Protein AF-A0A3R8S7Z5-F1 (afdb_monomer_lite)

Secondary structure (DSSP, 8-state):
-HHHHHHHHHHHHHHHHHHHHHHHHHHHH-TTS-THHHHHHHHHHHHHHHHHHHHHHHHHHT-

Organism: NCBI:txid2493092

Foldseek 3Di:
DVVLVVVLVVLVVCLCVVLVVVQVVCCVPPVVDPCSVVVNVVSVVVSVVSVVVVVVVVVVVVD

Radius of gyration: 15.1 Å; chains: 1; bounding box: 32×18×45 Å

pLDDT: mean 94.74, std 7.44, range [57.94, 98.69]

InterPro domains:
  IPR025698 2TM domain [PF13239] (10-52)

Sequence (63 aa):
MAGLQMSVMIHALVYVLVVGGLWALNQDATPDVQWVKWVAWGWGIGLATHAAVWAMLKTRTRR

Structure (mmCIF, N/CA/C/O backbone):
data_AF-A0A3R8S7Z5-F1
#
_entry.id   AF-A0A3R8S7Z5-F1
#
loop_
_atom_site.group_PDB
_atom_site.id
_atom_site.type_symbol
_atom_site.label_atom_id
_atom_site.label_alt_id
_atom_site.label_comp_id
_atom_site.label_asym_id
_atom_site.label_entity_id
_atom_site.label_seq_id
_atom_site.pdbx_PDB_ins_code
_atom_site.Cartn_x
_atom_site.Cartn_y
_atom_site.Cartn_z
_atom_site.occupancy
_atom_site.B_iso_or_equiv
_atom_site.auth_seq_id
_atom_site.auth_comp_id
_atom_site.auth_asym_id
_atom_site.auth_atom_id
_atom_site.pdbx_PDB_model_num
ATOM 1 N N . MET A 1 1 ? -16.750 8.404 14.870 1.00 76.00 1 MET A N 1
ATOM 2 C CA . MET A 1 1 ? -16.393 7.052 14.370 1.00 76.00 1 MET A CA 1
ATOM 3 C C . MET A 1 1 ? -16.352 6.952 12.849 1.00 76.00 1 MET A C 1
ATOM 5 O O . MET A 1 1 ? -15.373 6.419 12.344 1.00 76.00 1 MET A O 1
ATOM 9 N N . ALA A 1 2 ? -17.346 7.482 12.123 1.00 85.88 2 ALA A N 1
ATOM 10 C CA . ALA A 1 2 ? -17.411 7.389 10.658 1.00 85.88 2 ALA A CA 1
ATOM 11 C C . ALA A 1 2 ? -16.136 7.873 9.935 1.00 85.88 2 ALA A C 1
ATOM 13 O O . ALA A 1 2 ? -15.654 7.186 9.044 1.00 85.88 2 ALA A O 1
ATOM 14 N N . GLY A 1 3 ? -15.528 8.986 10.370 1.00 89.69 3 GLY A N 1
ATOM 15 C CA . GLY A 1 3 ? -14.296 9.506 9.755 1.00 89.69 3 GLY A CA 1
ATOM 16 C C . GLY A 1 3 ? -13.080 8.574 9.864 1.00 89.69 3 GLY A C 1
ATOM 17 O O . GLY A 1 3 ? -12.341 8.422 8.900 1.00 89.69 3 GLY A O 1
ATOM 18 N N . LEU A 1 4 ? -12.895 7.889 10.999 1.00 90.06 4 LEU A N 1
ATOM 19 C CA . LEU A 1 4 ? -11.790 6.933 11.178 1.00 90.06 4 LEU A CA 1
ATOM 20 C C . LEU A 1 4 ? -12.007 5.655 10.363 1.00 90.06 4 LEU A C 1
ATOM 22 O O . LEU A 1 4 ? -11.072 5.138 9.764 1.00 90.06 4 LEU A O 1
ATOM 26 N N . GLN A 1 5 ? -13.249 5.168 10.302 1.00 92.44 5 GLN A N 1
ATOM 27 C CA . GLN A 1 5 ? -13.596 4.042 9.437 1.00 92.44 5 GLN A CA 1
ATOM 28 C C . GLN A 1 5 ? -13.373 4.397 7.961 1.00 92.44 5 GLN A C 1
ATOM 30 O O . GLN A 1 5 ? -12.759 3.621 7.236 1.00 92.44 5 GLN A O 1
ATOM 35 N N . MET A 1 6 ? -13.814 5.585 7.537 1.00 94.69 6 MET A N 1
ATOM 36 C CA . MET A 1 6 ? -13.570 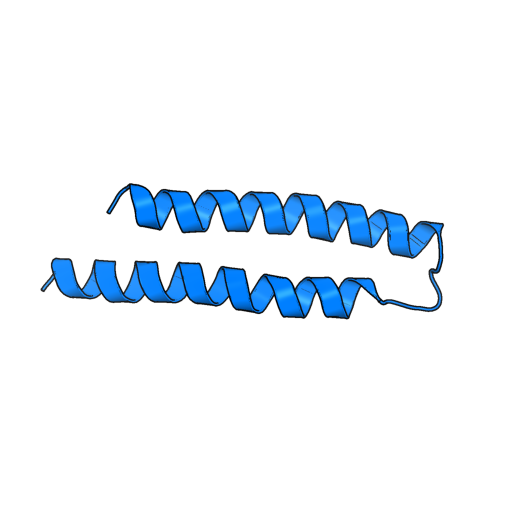6.100 6.189 1.00 94.69 6 MET A CA 1
ATOM 37 C C . MET A 1 6 ? -12.070 6.201 5.898 1.00 94.69 6 MET A C 1
ATOM 39 O O . MET A 1 6 ? -11.626 5.761 4.844 1.00 94.69 6 MET A O 1
ATOM 43 N N . SER A 1 7 ? -11.281 6.704 6.855 1.00 94.25 7 SER A N 1
ATOM 44 C CA . SER A 1 7 ? -9.820 6.762 6.755 1.00 94.25 7 SER A CA 1
ATOM 45 C C . SER A 1 7 ? -9.211 5.382 6.489 1.00 94.25 7 SER A C 1
ATOM 47 O O . SER A 1 7 ? -8.415 5.259 5.564 1.00 94.25 7 SER A O 1
ATOM 49 N N . VAL A 1 8 ? -9.619 4.329 7.202 1.00 97.56 8 VAL A N 1
ATOM 50 C CA . VAL A 1 8 ? -9.132 2.964 6.929 1.00 97.56 8 VAL A CA 1
ATOM 51 C C . VAL A 1 8 ? -9.563 2.480 5.543 1.00 97.56 8 VAL A C 1
ATOM 53 O O . VAL A 1 8 ? -8.741 1.948 4.803 1.00 97.56 8 VAL A O 1
ATOM 56 N N . MET A 1 9 ? -10.830 2.682 5.168 1.00 98.06 9 MET A N 1
ATOM 57 C CA . MET A 1 9 ? -11.359 2.193 3.891 1.00 98.06 9 MET A CA 1
ATOM 58 C C . MET A 1 9 ? -10.676 2.842 2.684 1.00 98.06 9 MET A C 1
ATOM 60 O O . MET A 1 9 ? -10.279 2.132 1.761 1.00 98.06 9 MET A O 1
ATOM 64 N N . ILE A 1 10 ? -10.498 4.167 2.696 1.00 98.12 10 ILE A N 1
ATOM 65 C CA . ILE A 1 10 ? -9.859 4.868 1.578 1.00 98.12 10 ILE A CA 1
ATOM 66 C C . ILE A 1 10 ? -8.382 4.488 1.454 1.00 98.12 10 ILE A C 1
ATOM 68 O O . ILE A 1 10 ? -7.921 4.221 0.349 1.00 98.12 10 ILE A O 1
ATOM 72 N N . HIS A 1 11 ? -7.653 4.378 2.571 1.00 98.38 11 HIS A N 1
ATOM 73 C CA . HIS A 1 11 ? -6.243 3.986 2.528 1.00 98.38 11 HIS A CA 1
ATOM 74 C C . HIS A 1 11 ? -6.085 2.529 2.095 1.00 98.38 11 HIS A C 1
ATOM 76 O O . HIS A 1 11 ? -5.160 2.234 1.349 1.00 98.38 11 HIS A O 1
ATOM 82 N N . ALA A 1 12 ? -6.994 1.629 2.487 1.00 98.50 12 ALA A N 1
ATOM 83 C CA . ALA A 1 12 ? -6.979 0.245 2.017 1.00 98.50 12 ALA A CA 1
ATOM 84 C C . ALA A 1 12 ? -7.217 0.157 0.502 1.00 98.50 12 ALA A C 1
ATOM 86 O O . ALA A 1 12 ? -6.487 -0.543 -0.197 1.00 98.50 12 ALA A O 1
ATOM 87 N N . LEU A 1 13 ? -8.203 0.896 -0.017 1.00 98.62 13 LEU A N 1
ATOM 88 C CA . LEU A 1 13 ? -8.499 0.928 -1.449 1.00 98.62 13 LEU A CA 1
ATOM 89 C C . LEU A 1 13 ? -7.326 1.501 -2.253 1.00 98.62 13 LEU A C 1
ATOM 91 O O . LEU A 1 13 ? -6.872 0.880 -3.212 1.00 98.62 13 LEU A O 1
ATOM 95 N N . VAL A 1 14 ? -6.816 2.666 -1.843 1.00 98.38 14 VAL A N 1
ATOM 96 C CA . VAL A 1 14 ? -5.673 3.314 -2.497 1.00 98.38 14 VAL A CA 1
ATOM 97 C C . VAL A 1 14 ? -4.440 2.418 -2.431 1.00 98.38 14 VAL A C 1
ATOM 99 O O . VAL A 1 14 ? -3.760 2.271 -3.440 1.00 98.38 14 VAL A O 1
ATOM 102 N N . TYR A 1 15 ? -4.176 1.773 -1.290 1.00 98.62 15 TYR A N 1
ATOM 103 C CA . TYR A 1 15 ? -3.069 0.831 -1.141 1.00 98.62 15 TYR A CA 1
ATOM 104 C C . TYR A 1 15 ? -3.131 -0.275 -2.195 1.00 98.62 15 TYR A C 1
ATOM 106 O O . TYR A 1 15 ? -2.162 -0.476 -2.919 1.00 98.62 15 TYR A O 1
ATOM 114 N N . VAL A 1 16 ? -4.276 -0.949 -2.332 1.00 98.62 16 VAL A N 1
ATOM 115 C CA . VAL A 1 16 ? -4.432 -2.049 -3.295 1.00 98.62 16 VAL A CA 1
ATOM 116 C C . VAL A 1 16 ? -4.266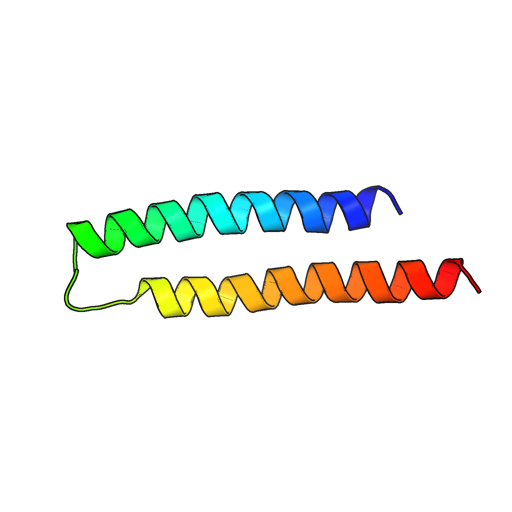 -1.561 -4.733 1.00 98.62 16 VAL A C 1
ATOM 118 O O . VAL A 1 16 ? -3.522 -2.171 -5.497 1.00 98.62 16 VAL A O 1
ATOM 121 N N . LEU A 1 17 ? -4.922 -0.457 -5.103 1.00 98.69 17 LEU A N 1
ATOM 122 C CA . LEU A 1 17 ? -4.878 0.060 -6.473 1.00 98.69 17 LEU A CA 1
ATOM 123 C C . LEU A 1 17 ? -3.478 0.549 -6.858 1.00 98.69 17 LEU A C 1
ATOM 125 O O . LEU A 1 17 ? -2.974 0.201 -7.924 1.00 98.69 17 LEU A O 1
ATOM 129 N N . VAL A 1 18 ? -2.834 1.327 -5.987 1.00 98.44 18 VAL A N 1
ATOM 130 C CA . VAL A 1 18 ? -1.514 1.904 -6.260 1.00 98.44 18 VAL A CA 1
ATOM 131 C C . VAL A 1 18 ? -0.436 0.829 -6.211 1.00 98.44 18 VAL A C 1
ATOM 133 O O . VAL A 1 18 ? 0.345 0.727 -7.151 1.00 98.44 18 VAL A O 1
ATOM 136 N N . VAL A 1 19 ? -0.392 -0.011 -5.171 1.00 98.62 19 VAL A N 1
ATOM 137 C CA . VAL A 1 19 ? 0.624 -1.073 -5.071 1.00 98.62 19 VAL A CA 1
ATOM 138 C C . VAL A 1 19 ? 0.438 -2.110 -6.177 1.00 98.62 19 VAL A C 1
ATOM 140 O O . VAL A 1 19 ? 1.428 -2.538 -6.761 1.00 98.62 19 VAL A O 1
ATOM 143 N N . GLY A 1 20 ? -0.803 -2.469 -6.522 1.00 98.50 20 GLY A N 1
ATOM 144 C CA . GLY A 1 20 ? -1.088 -3.361 -7.647 1.00 98.50 20 GLY A CA 1
ATOM 145 C C . GLY A 1 20 ? -0.644 -2.778 -8.991 1.00 98.50 20 GLY A C 1
ATOM 146 O O . GLY A 1 20 ? 0.022 -3.461 -9.768 1.00 98.50 20 GLY A O 1
ATOM 147 N N . GLY A 1 21 ? -0.936 -1.497 -9.243 1.00 98.56 21 GLY A N 1
ATOM 148 C CA . GLY A 1 21 ? -0.482 -0.799 -10.449 1.00 98.56 21 GLY A CA 1
ATOM 149 C C . GLY A 1 21 ? 1.042 -0.684 -10.530 1.00 98.56 21 GLY A C 1
ATOM 150 O O . GLY A 1 21 ? 1.632 -0.970 -11.569 1.00 98.56 21 GLY A O 1
ATOM 151 N N . LEU A 1 22 ? 1.699 -0.338 -9.421 1.00 98.50 22 LEU A N 1
ATOM 152 C CA . LEU A 1 22 ? 3.161 -0.286 -9.343 1.00 98.50 22 LEU A CA 1
ATOM 153 C C . LEU A 1 22 ? 3.793 -1.668 -9.482 1.00 98.50 22 LEU A C 1
ATOM 155 O O . LEU A 1 22 ? 4.877 -1.776 -10.040 1.00 98.50 22 LEU A O 1
ATOM 159 N N . TRP A 1 23 ? 3.131 -2.725 -9.011 1.00 98.44 23 TRP A N 1
ATOM 160 C CA . TRP A 1 23 ? 3.611 -4.089 -9.192 1.00 98.44 23 TRP A CA 1
ATOM 161 C C . TRP A 1 23 ? 3.603 -4.476 -10.667 1.00 98.44 23 TRP A C 1
ATOM 163 O O . TRP A 1 23 ? 4.626 -4.950 -11.157 1.00 98.44 23 TRP A O 1
ATOM 173 N N . ALA A 1 24 ? 2.507 -4.198 -11.381 1.00 98.44 24 ALA A N 1
ATOM 174 C CA . ALA A 1 24 ? 2.427 -4.413 -12.824 1.00 98.44 24 ALA A CA 1
ATOM 175 C C . ALA A 1 24 ? 3.511 -3.614 -13.569 1.00 98.44 24 ALA A C 1
ATOM 177 O O . ALA A 1 24 ? 4.232 -4.175 -14.390 1.00 98.44 24 ALA A O 1
ATOM 178 N N . LEU A 1 25 ? 3.698 -2.338 -13.209 1.00 98.44 25 LEU A N 1
ATOM 179 C CA . LEU A 1 25 ? 4.745 -1.487 -13.781 1.00 98.44 25 LEU A CA 1
ATOM 180 C C . LEU A 1 25 ? 6.152 -2.011 -13.472 1.00 98.44 25 LEU A C 1
ATOM 182 O O . LEU A 1 25 ? 7.034 -1.943 -14.321 1.00 98.44 25 LEU A O 1
ATOM 186 N N . ASN A 1 26 ? 6.382 -2.557 -12.277 1.00 98.25 26 ASN A N 1
ATOM 187 C CA . ASN A 1 26 ? 7.673 -3.132 -11.924 1.00 98.25 26 ASN A CA 1
ATOM 188 C C . ASN A 1 26 ? 7.982 -4.370 -12.779 1.00 98.25 26 ASN A C 1
ATOM 190 O O . ASN A 1 26 ? 9.128 -4.507 -13.204 1.00 98.25 26 ASN A O 1
ATOM 194 N N . GLN A 1 27 ? 6.992 -5.234 -13.042 1.00 97.56 27 GLN A N 1
ATOM 195 C CA . GLN A 1 27 ? 7.197 -6.410 -13.897 1.00 97.56 27 GLN A CA 1
ATOM 196 C C . GLN A 1 27 ? 7.489 -6.023 -15.355 1.00 97.56 27 GLN A C 1
ATOM 198 O O . GLN A 1 27 ? 8.267 -6.708 -16.008 1.00 97.56 27 GLN A O 1
ATOM 203 N N . ASP A 1 28 ? 6.895 -4.934 -15.848 1.00 98.19 28 ASP A N 1
ATOM 204 C CA . ASP A 1 28 ? 7.092 -4.460 -17.223 1.00 98.19 28 ASP A CA 1
ATOM 205 C C . ASP A 1 28 ? 8.421 -3.701 -17.402 1.00 98.19 28 ASP A C 1
ATOM 207 O O . ASP A 1 28 ? 9.181 -3.963 -18.329 1.00 98.19 28 ASP A O 1
ATOM 211 N N . ALA A 1 29 ? 8.745 -2.784 -16.484 1.00 97.25 29 ALA A N 1
ATOM 212 C CA . ALA A 1 29 ? 9.879 -1.876 -16.647 1.00 97.25 29 ALA A CA 1
ATOM 213 C C . ALA A 1 29 ? 11.215 -2.447 -16.147 1.00 97.25 29 ALA A C 1
ATOM 215 O O . ALA A 1 29 ? 12.250 -2.262 -16.785 1.00 97.25 29 ALA A O 1
ATOM 216 N N . THR A 1 30 ? 11.224 -3.077 -14.969 1.00 96.81 30 THR A N 1
ATOM 217 C CA . THR A 1 30 ? 12.454 -3.532 -14.294 1.00 96.81 30 THR A CA 1
ATOM 218 C C . THR A 1 30 ? 12.218 -4.825 -13.502 1.00 96.81 30 THR A C 1
ATOM 220 O O . THR A 1 30 ? 12.350 -4.830 -12.274 1.00 96.81 30 THR A O 1
ATOM 223 N N . PRO A 1 31 ? 11.879 -5.946 -14.16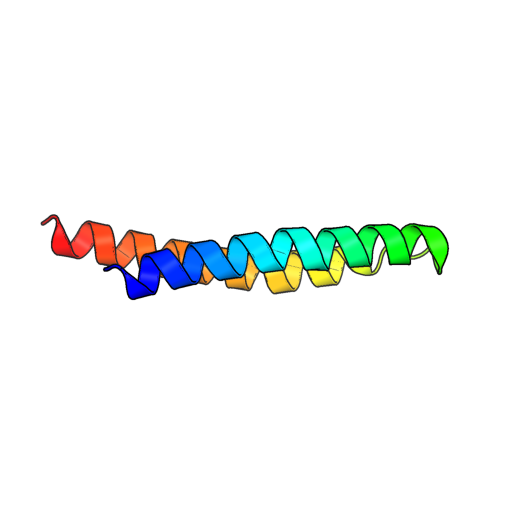9 1.00 94.56 31 PRO A N 1
ATOM 224 C CA . PRO A 1 31 ? 11.477 -7.187 -13.497 1.00 94.56 31 PRO A CA 1
ATOM 225 C C . PRO A 1 31 ? 12.558 -7.764 -12.570 1.00 94.56 31 PRO A C 1
ATOM 227 O O . PRO A 1 31 ? 12.240 -8.325 -11.520 1.00 94.56 31 PRO A O 1
ATOM 230 N N . ASP A 1 32 ? 13.836 -7.563 -12.892 1.00 97.56 32 ASP A N 1
ATOM 231 C CA . ASP A 1 32 ? 14.957 -8.052 -12.078 1.00 97.56 32 ASP A CA 1
ATOM 232 C C . ASP A 1 32 ? 15.130 -7.282 -10.757 1.00 97.56 32 ASP A C 1
ATOM 234 O O . ASP A 1 32 ? 15.787 -7.751 -9.825 1.00 97.56 32 ASP A O 1
ATOM 238 N N . VAL A 1 33 ? 14.520 -6.097 -10.639 1.00 96.88 33 VAL A N 1
ATOM 239 C CA . VAL A 1 33 ? 14.635 -5.224 -9.468 1.00 96.88 33 VAL A CA 1
ATOM 240 C C . VAL A 1 33 ? 13.254 -4.974 -8.882 1.00 96.88 33 VAL A C 1
ATOM 242 O O . VAL A 1 33 ? 12.550 -4.047 -9.262 1.00 96.88 33 VAL A O 1
ATOM 245 N N . GLN A 1 34 ? 12.876 -5.775 -7.888 1.00 96.19 34 GLN A N 1
ATOM 246 C CA . GLN A 1 34 ? 11.566 -5.707 -7.228 1.00 96.19 34 GLN A CA 1
ATOM 247 C C . GLN A 1 34 ? 11.469 -4.520 -6.242 1.00 96.19 34 GLN A C 1
ATOM 249 O O . GLN A 1 34 ? 11.361 -4.719 -5.029 1.00 96.19 34 GLN A O 1
ATOM 254 N N . TRP A 1 35 ? 11.550 -3.275 -6.724 1.00 97.50 35 TRP A N 1
ATOM 255 C CA . TRP A 1 35 ? 11.441 -2.058 -5.904 1.00 97.50 35 TRP A CA 1
ATOM 256 C C . TRP A 1 35 ? 10.034 -1.861 -5.323 1.00 97.50 35 TRP A C 1
ATOM 258 O O . TRP A 1 35 ? 9.897 -1.272 -4.246 1.00 97.50 35 TRP A O 1
ATOM 268 N N . VAL A 1 36 ? 8.999 -2.421 -5.961 1.00 98.06 36 VAL A N 1
ATOM 269 C CA . VAL A 1 36 ? 7.610 -2.337 -5.484 1.00 98.06 36 VAL A CA 1
ATOM 270 C C . VAL A 1 36 ? 7.439 -2.898 -4.071 1.00 98.06 36 VAL A C 1
ATOM 272 O O . VAL A 1 36 ? 6.612 -2.398 -3.311 1.00 98.06 36 VAL A O 1
ATOM 275 N N . LYS A 1 37 ? 8.270 -3.868 -3.654 1.00 97.81 37 LYS A N 1
ATOM 276 C CA . LYS A 1 37 ? 8.221 -4.431 -2.295 1.00 97.81 37 LYS A CA 1
ATOM 277 C C . LYS A 1 37 ? 8.453 -3.365 -1.223 1.00 97.81 37 LYS A C 1
ATOM 279 O O . LYS A 1 37 ? 7.797 -3.383 -0.188 1.00 97.81 37 LYS A O 1
ATOM 284 N N . TRP A 1 38 ? 9.357 -2.418 -1.474 1.00 98.19 38 TRP A N 1
ATOM 285 C CA . 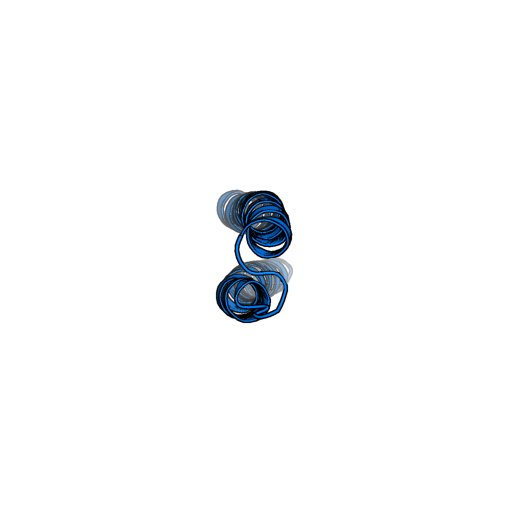TRP A 1 38 ? 9.671 -1.356 -0.520 1.00 98.19 38 TRP A CA 1
ATOM 286 C C . TRP A 1 38 ? 8.530 -0.348 -0.419 1.00 98.19 38 TRP A C 1
ATOM 288 O O . TRP A 1 38 ? 8.184 0.076 0.683 1.00 98.19 38 TRP A O 1
ATOM 298 N N . VAL A 1 39 ? 7.888 -0.037 -1.549 1.00 97.69 39 VAL A N 1
ATOM 299 C CA . VAL A 1 39 ? 6.678 0.796 -1.579 1.00 97.69 39 VAL A CA 1
ATOM 300 C C . VAL A 1 39 ? 5.540 0.112 -0.820 1.00 97.69 39 VAL A C 1
ATOM 302 O O . VAL A 1 39 ? 4.923 0.731 0.047 1.00 97.69 39 VAL A O 1
ATOM 305 N N . ALA A 1 40 ? 5.315 -1.180 -1.080 1.00 98.44 40 ALA A N 1
ATOM 306 C CA . ALA A 1 40 ? 4.287 -1.978 -0.422 1.00 98.44 40 ALA A CA 1
ATOM 307 C C . ALA A 1 40 ? 4.479 -2.034 1.102 1.00 98.44 40 ALA A C 1
ATOM 309 O O . ALA A 1 40 ? 3.505 -1.883 1.840 1.00 98.44 40 ALA A O 1
ATOM 310 N N . TRP A 1 41 ? 5.715 -2.201 1.585 1.00 98.44 41 TRP A N 1
ATOM 311 C CA . TRP A 1 41 ? 6.021 -2.183 3.018 1.00 98.44 41 TRP A CA 1
ATOM 312 C C . TRP A 1 41 ? 5.834 -0.799 3.642 1.00 98.44 41 TRP A C 1
ATOM 314 O O . TRP A 1 41 ? 5.155 -0.682 4.662 1.00 98.44 41 TRP A O 1
ATOM 324 N N . GLY A 1 42 ? 6.385 0.253 3.028 1.00 98.06 42 GLY A N 1
ATOM 325 C CA . GLY A 1 42 ? 6.287 1.616 3.557 1.00 98.06 42 GLY A CA 1
ATOM 326 C C . GLY A 1 42 ? 4.839 2.095 3.677 1.00 98.06 42 GLY A C 1
ATOM 327 O O . GLY A 1 42 ? 4.415 2.562 4.734 1.00 98.06 42 GLY A O 1
ATOM 328 N N . TRP A 1 43 ? 4.045 1.905 2.622 1.00 98.31 43 TRP A N 1
ATOM 329 C CA . TRP A 1 43 ? 2.625 2.258 2.635 1.00 98.31 43 TRP A CA 1
ATOM 330 C C . TRP A 1 43 ? 1.803 1.321 3.527 1.00 98.31 43 TRP A C 1
ATOM 332 O O . TRP A 1 43 ? 0.853 1.760 4.177 1.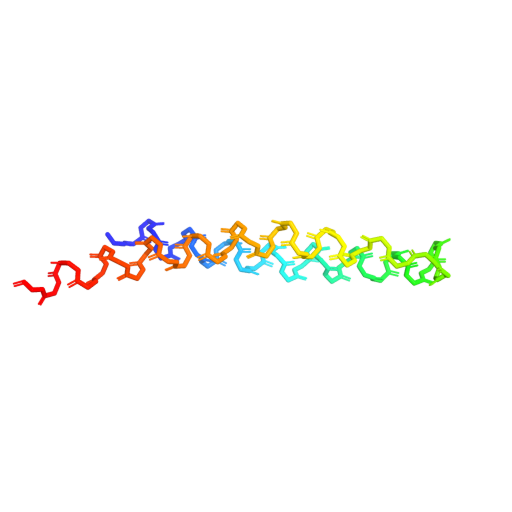00 98.31 43 TRP A O 1
ATOM 342 N N . GLY A 1 44 ? 2.183 0.041 3.599 1.00 98.38 44 GLY A N 1
ATOM 343 C CA . GLY A 1 44 ? 1.501 -0.968 4.409 1.00 98.38 44 GLY A CA 1
ATOM 344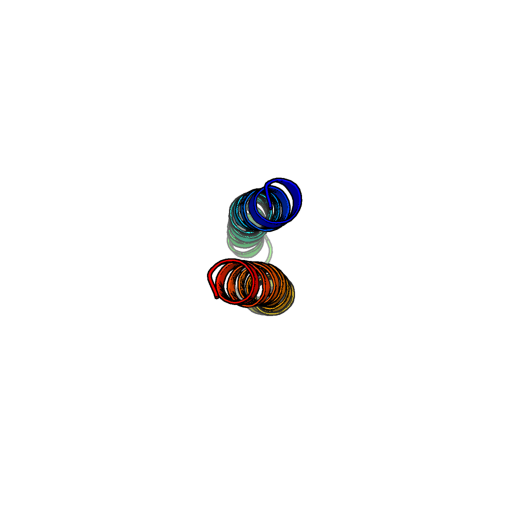 C C . GLY A 1 44 ? 1.563 -0.646 5.899 1.00 98.38 44 GLY A C 1
ATOM 345 O O . GLY A 1 44 ? 0.563 -0.797 6.600 1.00 98.38 44 GLY A O 1
ATOM 346 N N . ILE A 1 45 ? 2.695 -0.114 6.371 1.00 98.50 45 ILE A N 1
ATOM 347 C CA . ILE A 1 45 ? 2.829 0.387 7.745 1.00 98.50 45 ILE A CA 1
ATOM 348 C C . ILE A 1 45 ? 1.835 1.526 8.000 1.00 98.50 45 ILE A C 1
ATOM 350 O O . ILE A 1 45 ? 1.116 1.483 8.995 1.00 98.50 45 ILE A O 1
ATOM 354 N N . GLY A 1 46 ? 1.726 2.498 7.087 1.00 97.62 46 GLY A N 1
ATOM 355 C CA . GLY A 1 46 ? 0.752 3.589 7.204 1.00 97.62 46 GLY A CA 1
ATOM 356 C C . GLY A 1 46 ? -0.691 3.081 7.303 1.00 97.62 46 GLY A C 1
ATOM 357 O O . GLY A 1 46 ? -1.425 3.460 8.219 1.00 97.62 46 GLY A O 1
ATOM 358 N N . LEU A 1 47 ? -1.087 2.156 6.421 1.00 98.50 47 LEU A N 1
ATOM 359 C CA . LEU A 1 47 ? -2.407 1.517 6.470 1.00 98.50 47 LEU A CA 1
ATOM 360 C C . LEU A 1 47 ? -2.643 0.786 7.804 1.00 98.50 47 LEU A C 1
ATOM 362 O O . LEU A 1 47 ? -3.706 0.938 8.414 1.00 98.50 47 LEU A O 1
ATOM 366 N N . ALA A 1 48 ? -1.649 0.036 8.288 1.00 98.44 48 ALA A N 1
ATOM 367 C CA . ALA A 1 48 ? -1.722 -0.651 9.574 1.00 98.44 48 ALA A CA 1
ATOM 368 C C . ALA A 1 48 ? -1.893 0.337 10.739 1.00 98.44 48 ALA A C 1
ATOM 370 O O . ALA A 1 48 ? -2.693 0.086 11.642 1.00 98.44 48 ALA A O 1
ATOM 371 N N . THR A 1 49 ? -1.218 1.490 10.705 1.00 98.19 49 THR A N 1
ATOM 372 C CA . THR A 1 49 ? -1.389 2.554 11.704 1.00 98.19 49 THR A CA 1
ATOM 373 C C . THR A 1 49 ? -2.813 3.113 11.702 1.00 98.19 49 THR A C 1
ATOM 375 O O . THR A 1 49 ? -3.417 3.224 12.771 1.00 98.19 49 THR A O 1
ATOM 378 N N . HIS A 1 50 ? -3.400 3.402 10.534 1.00 97.31 50 HIS A N 1
ATOM 379 C CA . HIS A 1 50 ? -4.798 3.849 10.449 1.00 97.31 50 HIS A CA 1
ATOM 380 C C . HIS A 1 50 ? -5.764 2.820 11.051 1.00 97.31 50 HIS A C 1
ATOM 382 O O . HIS A 1 50 ? -6.648 3.175 11.838 1.00 97.31 50 HIS A O 1
ATOM 388 N N . ALA A 1 51 ? -5.569 1.538 10.728 1.00 97.44 51 ALA A N 1
ATOM 389 C CA . ALA A 1 51 ? -6.377 0.451 11.270 1.00 97.44 51 ALA A CA 1
ATOM 390 C C . ALA A 1 51 ? -6.222 0.325 12.795 1.00 97.44 51 ALA A C 1
ATOM 392 O O . ALA A 1 51 ? -7.222 0.181 13.504 1.00 97.44 51 ALA A O 1
ATOM 393 N N . ALA A 1 52 ? -4.994 0.439 13.308 1.00 97.31 52 ALA A N 1
ATOM 394 C CA . ALA A 1 52 ? -4.703 0.379 14.736 1.00 97.31 52 ALA A CA 1
ATOM 395 C C . ALA A 1 52 ? -5.385 1.519 15.506 1.00 97.31 52 ALA A C 1
ATOM 397 O O . ALA A 1 52 ? -6.073 1.261 16.494 1.00 97.31 52 ALA A O 1
ATOM 398 N N . VAL A 1 53 ? -5.274 2.764 15.029 1.00 95.94 53 VAL A N 1
ATOM 399 C CA . VAL A 1 53 ? -5.923 3.929 15.657 1.00 95.94 53 VAL A CA 1
ATOM 400 C C . VAL A 1 53 ? -7.443 3.772 15.668 1.00 95.94 53 VAL A C 1
ATOM 402 O O . VAL A 1 53 ? -8.084 3.994 16.699 1.00 95.94 53 VAL A O 1
ATOM 405 N N . TRP A 1 54 ? -8.037 3.339 14.552 1.00 95.31 54 TRP A N 1
ATOM 406 C CA . TRP A 1 54 ? -9.472 3.061 14.500 1.00 95.31 54 TRP A CA 1
ATOM 407 C C . TRP A 1 54 ? -9.882 1.984 15.513 1.00 95.31 54 TRP A C 1
ATOM 409 O O . TRP A 1 54 ? -10.850 2.181 16.251 1.00 95.31 54 TRP A O 1
ATOM 419 N N . ALA A 1 55 ? -9.136 0.879 15.597 1.00 94.75 55 ALA A N 1
ATOM 420 C CA . ALA A 1 55 ? -9.418 -0.211 16.526 1.00 94.75 55 ALA A CA 1
ATOM 421 C C . ALA A 1 55 ? -9.312 0.236 17.994 1.00 94.75 55 ALA A C 1
ATOM 423 O O . ALA A 1 55 ? -10.234 -0.015 18.769 1.00 94.75 55 ALA A O 1
ATOM 424 N N . MET A 1 56 ? -8.244 0.947 18.365 1.00 94.69 56 MET A N 1
ATOM 425 C CA . MET A 1 56 ? -8.022 1.451 19.728 1.00 94.69 56 MET A CA 1
ATOM 426 C C . MET A 1 56 ? -9.122 2.416 20.184 1.00 94.69 56 MET A C 1
ATOM 428 O O . MET A 1 56 ? -9.594 2.353 21.319 1.00 94.69 56 MET A O 1
ATOM 432 N N . LEU A 1 57 ? -9.559 3.321 19.308 1.00 92.56 57 LEU A N 1
ATOM 433 C CA . LEU A 1 57 ? -10.596 4.290 19.661 1.00 92.56 57 LEU A CA 1
ATOM 434 C C . LEU A 1 57 ? -11.989 3.649 19.670 1.00 92.56 57 LEU A C 1
ATOM 436 O O . LEU A 1 57 ? -12.804 3.962 20.537 1.00 92.56 57 LEU A O 1
ATOM 440 N N . LYS A 1 58 ? -12.251 2.689 18.775 1.00 89.81 58 LYS A N 1
ATOM 441 C CA . LYS A 1 58 ? -13.493 1.905 18.777 1.00 89.81 58 LYS A CA 1
ATOM 442 C C . LYS A 1 58 ? -13.646 1.071 20.052 1.00 89.81 58 LYS A C 1
ATOM 444 O O . LYS A 1 58 ? -14.760 0.969 20.563 1.00 89.81 58 LYS A O 1
ATOM 449 N N . THR A 1 59 ? -12.568 0.472 20.565 1.00 84.44 59 THR A N 1
ATOM 450 C CA . THR A 1 59 ? -12.609 -0.299 21.820 1.00 84.44 59 THR A CA 1
ATOM 451 C C . THR A 1 59 ? -12.797 0.602 23.036 1.00 84.44 59 THR A C 1
ATOM 453 O O . THR A 1 59 ? -13.529 0.220 23.945 1.00 84.44 59 THR A O 1
ATOM 456 N N . ARG A 1 60 ? -12.219 1.812 23.034 1.00 81.19 60 ARG A N 1
ATOM 457 C CA . ARG A 1 60 ? -12.378 2.788 24.123 1.00 81.19 60 ARG A CA 1
ATOM 458 C C . ARG A 1 60 ? -13.805 3.314 24.265 1.00 81.19 60 ARG A C 1
ATOM 460 O O . ARG A 1 60 ? -14.254 3.475 25.384 1.00 81.19 60 ARG A O 1
ATOM 467 N N . THR A 1 61 ? -14.519 3.562 23.169 1.00 79.38 61 THR A N 1
ATOM 468 C CA . THR A 1 61 ? -15.915 4.053 23.216 1.00 79.38 61 THR A CA 1
ATOM 469 C C . THR A 1 61 ? -16.939 2.957 23.523 1.00 79.38 61 THR A C 1
ATOM 471 O O . THR A 1 61 ? -18.095 3.255 23.794 1.00 79.38 61 THR A O 1
ATOM 474 N N . ARG A 1 62 ? -16.546 1.680 23.441 1.00 70.38 62 ARG A N 1
ATOM 475 C CA . ARG A 1 62 ? -17.405 0.543 23.808 1.00 70.38 62 ARG A CA 1
ATOM 476 C C . ARG A 1 62 ? -17.338 0.173 25.294 1.00 70.38 62 ARG A C 1
ATOM 478 O O . ARG A 1 62 ? -18.142 -0.652 25.714 1.00 70.38 62 ARG A O 1
ATOM 485 N N . ARG A 1 63 ? -16.372 0.712 26.039 1.00 57.94 63 ARG A N 1
ATOM 486 C CA . ARG A 1 63 ? -16.291 0.616 27.502 1.00 57.94 63 ARG A CA 1
ATOM 487 C C . ARG A 1 63 ? -16.922 1.852 28.117 1.00 57.94 63 ARG A C 1
ATOM 489 O O . ARG A 1 63 ? -17.523 1.688 29.194 1.00 57.94 63 ARG A O 1
#